Protein AF-A0A7C3BU63-F1 (afdb_monomer_lite)

Structure (mmCIF, N/CA/C/O backbone):
data_AF-A0A7C3BU63-F1
#
_entry.id   AF-A0A7C3BU63-F1
#
loop_
_atom_site.group_PDB
_atom_site.id
_atom_site.type_symbol
_atom_site.label_atom_id
_atom_site.label_alt_id
_atom_site.label_comp_id
_atom_site.label_asym_id
_atom_site.label_entity_id
_atom_site.label_seq_id
_atom_site.pdbx_PDB_ins_code
_atom_site.Cartn_x
_atom_site.Cartn_y
_atom_site.Cartn_z
_atom_site.occupancy
_atom_site.B_iso_or_equiv
_atom_site.auth_seq_id
_atom_site.auth_comp_id
_atom_site.auth_asym_id
_atom_site.auth_atom_id
_atom_site.pdbx_PDB_model_num
ATOM 1 N N . MET A 1 1 ? -18.808 14.661 -10.824 1.00 40.97 1 MET A N 1
ATOM 2 C CA . MET A 1 1 ? -17.520 14.259 -10.218 1.00 40.97 1 MET A CA 1
ATOM 3 C C . MET A 1 1 ? -17.777 13.092 -9.292 1.00 40.97 1 MET A C 1
ATOM 5 O O . MET A 1 1 ? -18.644 13.213 -8.440 1.00 40.97 1 MET A O 1
ATOM 9 N N . GLY A 1 2 ? -17.092 11.973 -9.494 1.00 43.78 2 GLY A N 1
ATOM 10 C CA . GLY A 1 2 ? -17.272 10.776 -8.677 1.00 43.78 2 GLY A CA 1
ATOM 11 C C . GLY A 1 2 ? -16.637 9.570 -9.347 1.00 43.78 2 GLY A C 1
ATOM 12 O O . GLY A 1 2 ? -17.341 8.647 -9.734 1.00 43.78 2 GLY A O 1
ATOM 13 N N . THR A 1 3 ? -15.320 9.606 -9.556 1.00 41.12 3 THR A N 1
ATOM 14 C CA . THR A 1 3 ? -14.572 8.356 -9.674 1.00 41.12 3 THR A CA 1
ATOM 15 C C . THR A 1 3 ? -14.568 7.762 -8.277 1.00 41.12 3 THR A C 1
ATOM 17 O O . THR A 1 3 ? -14.063 8.366 -7.334 1.00 41.12 3 THR A O 1
ATOM 20 N N . SER A 1 4 ? -15.258 6.641 -8.115 1.00 44.78 4 SER A N 1
ATOM 21 C CA . SER A 1 4 ? -15.261 5.856 -6.891 1.00 44.78 4 SER A CA 1
ATOM 22 C C . SER A 1 4 ? -13.868 5.258 -6.724 1.00 44.78 4 SER A C 1
ATOM 24 O O . SER A 1 4 ? -13.642 4.101 -7.068 1.00 44.78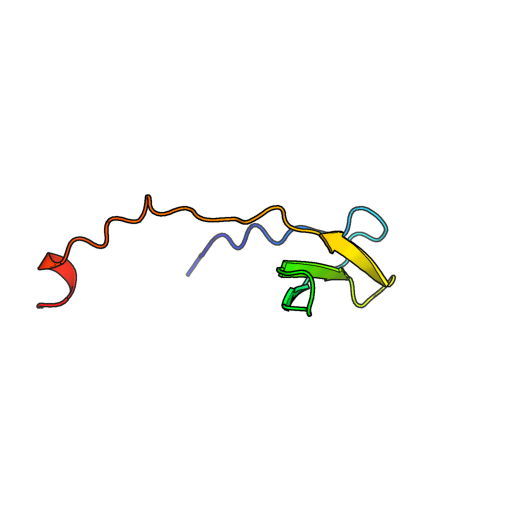 4 SER A O 1
ATOM 26 N N . ASP A 1 5 ? -12.913 6.056 -6.254 1.00 50.88 5 ASP A N 1
ATOM 27 C CA . ASP A 1 5 ? -11.660 5.545 -5.730 1.00 50.88 5 ASP A CA 1
ATOM 28 C C . ASP A 1 5 ? -12.046 4.643 -4.556 1.00 50.88 5 ASP A C 1
ATOM 30 O O . ASP A 1 5 ? -12.361 5.123 -3.461 1.00 50.88 5 ASP A O 1
ATOM 34 N N . ILE A 1 6 ? -12.102 3.328 -4.791 1.00 56.03 6 ILE A N 1
ATOM 35 C CA . ILE A 1 6 ? -12.132 2.319 -3.731 1.00 56.03 6 ILE A CA 1
ATOM 36 C C . ILE A 1 6 ? -10.772 2.445 -3.045 1.00 56.03 6 ILE A C 1
ATOM 38 O O . ILE A 1 6 ? -9.830 1.711 -3.320 1.00 56.03 6 ILE A O 1
ATOM 42 N N . SER A 1 7 ? -10.635 3.480 -2.220 1.00 59.38 7 SER A N 1
ATOM 43 C CA . SER A 1 7 ? -9.429 3.763 -1.473 1.00 59.38 7 SER A CA 1
ATOM 44 C C . SER A 1 7 ? -9.353 2.683 -0.407 1.00 59.38 7 SER A C 1
ATOM 46 O O . SER A 1 7 ? -10.064 2.739 0.602 1.00 59.38 7 SER A O 1
ATOM 48 N N . GLN A 1 8 ? -8.556 1.651 -0.688 1.00 73.00 8 GLN A N 1
ATOM 49 C CA . GLN A 1 8 ? -8.266 0.592 0.262 1.00 73.00 8 GLN A CA 1
ATOM 50 C C . GLN A 1 8 ? -7.691 1.256 1.516 1.00 73.00 8 GLN A C 1
ATOM 52 O O . GLN A 1 8 ? -6.682 1.969 1.482 1.00 73.00 8 GLN A O 1
ATOM 57 N N . LYS A 1 9 ? -8.404 1.105 2.632 1.00 88.25 9 LYS A N 1
ATOM 58 C CA . LYS A 1 9 ? -7.947 1.602 3.927 1.00 88.25 9 LYS A CA 1
ATOM 59 C C . LYS A 1 9 ? -6.994 0.579 4.516 1.00 88.25 9 LYS A C 1
ATOM 61 O O . LYS A 1 9 ? -7.237 -0.620 4.439 1.00 88.25 9 LYS A O 1
ATOM 66 N N . CYS A 1 10 ? -5.942 1.061 5.161 1.00 91.25 10 CYS A N 1
ATOM 67 C CA . CYS A 1 10 ? -5.009 0.215 5.879 1.00 91.25 10 CYS A CA 1
ATOM 68 C C . CYS A 1 10 ? -5.771 -0.610 6.932 1.00 91.25 10 CYS A C 1
ATOM 70 O O . CYS A 1 10 ? -6.382 -0.016 7.826 1.00 91.25 10 CYS A O 1
ATOM 72 N N . PRO A 1 11 ? -5.704 -1.952 6.895 1.00 89.88 11 PRO A N 1
ATOM 73 C CA . PRO A 1 11 ? -6.427 -2.806 7.838 1.00 89.88 11 PRO A CA 1
ATOM 74 C C . PRO A 1 11 ? -5.909 -2.659 9.275 1.00 89.88 11 PRO A C 1
ATOM 76 O O . PRO A 1 11 ? -6.596 -3.015 10.227 1.00 89.88 11 PRO A O 1
ATOM 79 N N . LYS A 1 12 ? -4.696 -2.116 9.438 1.00 91.75 12 LYS A N 1
ATOM 80 C CA . LYS A 1 12 ? -4.029 -1.974 10.732 1.00 91.75 12 LYS A CA 1
ATOM 81 C C . LYS A 1 12 ? -4.400 -0.688 11.472 1.00 91.75 12 LYS A C 1
ATOM 83 O O . LYS A 1 12 ? -4.504 -0.700 12.692 1.00 91.75 12 LYS A O 1
ATOM 88 N N . CYS A 1 13 ? -4.560 0.425 10.754 1.00 93.94 13 CYS A N 1
ATOM 89 C CA . CYS A 1 13 ? -4.767 1.745 11.368 1.00 93.94 13 CYS A CA 1
ATOM 90 C C . CYS A 1 13 ? -5.891 2.575 10.730 1.00 93.94 13 CYS A C 1
ATOM 92 O O . CYS A 1 13 ? -6.107 3.714 11.134 1.00 93.94 13 CYS A O 1
ATOM 94 N N . GLY A 1 14 ? -6.564 2.063 9.696 1.00 91.06 14 GLY A N 1
ATOM 95 C CA . GLY A 1 14 ? -7.590 2.791 8.942 1.00 91.06 14 GLY A CA 1
ATOM 96 C C . GLY A 1 14 ? -7.060 3.939 8.072 1.00 91.06 14 GLY A C 1
ATOM 97 O O . GLY A 1 14 ? -7.855 4.663 7.474 1.00 91.06 14 GLY A O 1
ATOM 98 N N . GLY A 1 15 ? -5.735 4.114 8.004 1.00 91.50 15 GLY A N 1
ATOM 99 C CA . GLY A 1 15 ? -5.067 5.125 7.184 1.00 91.50 15 GLY A CA 1
ATOM 100 C C . GLY A 1 15 ? -5.165 4.842 5.687 1.00 91.50 15 GLY A C 1
ATOM 101 O O . GLY A 1 15 ? -5.686 3.809 5.274 1.00 91.50 15 GLY A O 1
ATOM 102 N N . ARG A 1 16 ? -4.642 5.740 4.850 1.00 90.25 16 ARG A N 1
ATOM 103 C CA . ARG A 1 16 ? -4.592 5.505 3.395 1.00 90.25 16 ARG A CA 1
ATOM 104 C C . ARG A 1 16 ? -3.432 4.582 3.023 1.00 90.25 16 ARG A C 1
ATOM 106 O O . ARG A 1 16 ? -2.346 4.693 3.599 1.00 90.25 16 ARG A O 1
ATOM 113 N N . LEU A 1 17 ? -3.687 3.694 2.067 1.00 90.38 17 LEU A N 1
ATOM 114 C CA . LEU A 1 17 ? -2.670 2.923 1.360 1.00 90.38 17 LEU A CA 1
ATOM 115 C C . LEU A 1 17 ? -2.273 3.661 0.078 1.00 90.38 17 LEU A C 1
ATOM 117 O O . LEU A 1 17 ? -3.115 4.281 -0.572 1.00 90.38 17 LEU A O 1
ATOM 121 N N . PHE A 1 18 ? -0.985 3.620 -0.250 1.00 89.38 18 PHE A N 1
ATOM 122 C CA . PHE A 1 18 ? -0.418 4.223 -1.453 1.00 89.38 18 PHE A CA 1
ATOM 123 C C . PHE A 1 18 ? 0.302 3.148 -2.254 1.00 89.38 18 PHE A C 1
ATOM 125 O O . PHE A 1 18 ? 1.027 2.346 -1.671 1.00 89.38 18 PHE A O 1
ATOM 132 N N . LEU A 1 19 ? 0.101 3.143 -3.570 1.00 88.94 19 LEU A N 1
ATOM 133 C CA . LEU A 1 19 ? 0.725 2.191 -4.479 1.00 88.94 19 LEU A CA 1
ATOM 134 C C . LEU A 1 19 ? 2.162 2.618 -4.805 1.00 88.94 19 LEU A C 1
ATOM 136 O O . LEU A 1 19 ? 2.413 3.764 -5.181 1.00 88.94 19 LEU A O 1
ATOM 140 N N . TYR A 1 20 ? 3.084 1.672 -4.708 1.00 88.75 20 TYR A N 1
ATOM 141 C CA . TYR A 1 20 ? 4.498 1.811 -5.020 1.00 88.75 20 TYR A CA 1
ATOM 142 C C . TYR A 1 20 ? 4.948 0.662 -5.921 1.00 88.75 20 TYR A C 1
ATOM 144 O O . TYR A 1 20 ? 4.349 -0.413 -5.936 1.00 88.75 20 TYR A O 1
ATOM 152 N N . ASN A 1 21 ? 6.025 0.898 -6.663 1.00 86.81 21 ASN A N 1
ATOM 153 C CA . ASN A 1 21 ? 6.689 -0.116 -7.470 1.00 86.81 21 ASN A CA 1
ATOM 154 C C . ASN A 1 21 ? 8.130 -0.266 -6.976 1.00 86.81 21 ASN A C 1
ATOM 156 O O . ASN A 1 21 ? 8.900 0.698 -7.016 1.00 86.81 21 ASN A O 1
ATOM 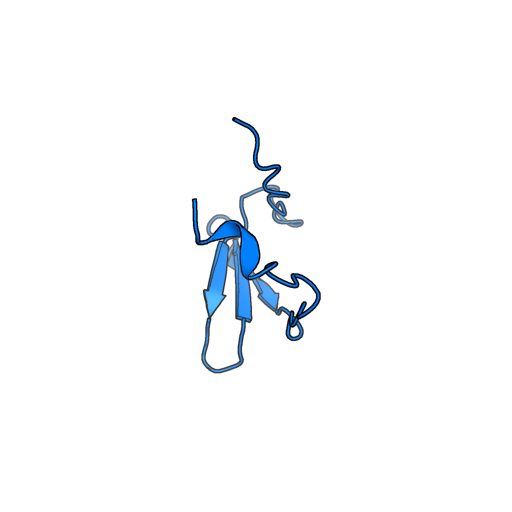160 N N . GLY A 1 22 ? 8.449 -1.447 -6.457 1.00 83.25 22 GLY A N 1
ATOM 161 C CA . GLY A 1 22 ? 9.762 -1.825 -5.952 1.00 83.25 22 GLY A CA 1
ATOM 162 C C . GLY A 1 22 ? 10.536 -2.692 -6.939 1.00 83.25 22 GLY A C 1
ATOM 163 O O . GLY A 1 22 ? 10.171 -2.845 -8.101 1.00 83.25 22 GLY A O 1
ATOM 164 N N . PHE A 1 23 ? 11.628 -3.287 -6.461 1.00 82.75 23 PHE A N 1
ATOM 165 C CA . PHE A 1 23 ? 12.413 -4.243 -7.248 1.00 82.75 23 PHE A CA 1
ATOM 166 C C . PHE A 1 23 ? 11.670 -5.574 -7.462 1.00 82.75 23 PHE A C 1
ATOM 168 O O . PHE A 1 23 ? 11.849 -6.235 -8.481 1.00 82.75 23 PHE A O 1
ATOM 175 N N . ASP A 1 24 ? 10.832 -5.954 -6.501 1.00 80.88 24 ASP A N 1
ATOM 176 C CA . ASP A 1 24 ? 10.049 -7.189 -6.428 1.00 80.88 24 ASP A CA 1
ATOM 177 C C . ASP A 1 24 ? 8.617 -7.049 -6.974 1.00 80.88 24 ASP A C 1
ATOM 179 O O . ASP A 1 24 ? 7.861 -8.018 -6.982 1.00 80.88 24 ASP A O 1
ATOM 183 N N . GLY A 1 25 ? 8.257 -5.868 -7.485 1.00 85.69 25 GLY A N 1
ATOM 184 C CA . GLY A 1 25 ? 6.969 -5.595 -8.113 1.00 85.69 25 GLY A CA 1
ATOM 185 C C . GLY A 1 25 ? 6.147 -4.538 -7.381 1.00 85.69 25 GLY A C 1
ATOM 186 O O . GLY A 1 25 ? 6.671 -3.658 -6.696 1.00 85.69 25 GLY A O 1
ATOM 187 N N . TRP A 1 26 ? 4.831 -4.599 -7.574 1.00 88.94 26 TRP A N 1
ATOM 188 C CA . TRP A 1 26 ? 3.900 -3.620 -7.028 1.00 88.94 26 TRP A CA 1
ATOM 189 C C . TRP A 1 26 ? 3.515 -3.959 -5.592 1.00 88.94 26 TRP A C 1
ATOM 191 O O . TRP A 1 26 ? 3.214 -5.105 -5.258 1.00 88.94 26 TRP A O 1
ATOM 201 N N . TYR A 1 27 ? 3.473 -2.941 -4.745 1.00 89.81 27 TYR A N 1
ATOM 202 C CA . TYR A 1 27 ? 3.021 -3.073 -3.369 1.00 89.81 27 TYR A CA 1
ATOM 203 C C . TYR A 1 27 ? 2.304 -1.806 -2.916 1.00 89.81 27 TYR A C 1
ATOM 205 O O . TYR A 1 27 ? 2.585 -0.701 -3.373 1.00 89.81 27 TYR A O 1
ATOM 213 N N . GLU A 1 28 ? 1.379 -1.958 -1.983 1.00 91.25 28 GLU A N 1
ATOM 214 C CA . GLU A 1 28 ? 0.738 -0.856 -1.290 1.00 91.25 28 GLU A CA 1
ATOM 215 C C . GLU A 1 28 ? 1.365 -0.673 0.089 1.00 91.25 28 GLU A C 1
ATOM 217 O O . GLU A 1 28 ? 1.545 -1.637 0.834 1.00 91.25 28 GLU A O 1
ATOM 222 N N . GLN A 1 29 ? 1.682 0.569 0.456 1.00 92.94 29 GLN A N 1
ATOM 223 C CA . GLN A 1 29 ? 2.228 0.901 1.769 1.00 92.94 29 GLN A CA 1
ATOM 224 C C . GLN A 1 29 ? 1.417 1.997 2.458 1.00 92.94 29 GLN A C 1
ATOM 226 O O . GLN A 1 29 ? 1.063 3.021 1.869 1.00 92.94 29 GLN A O 1
ATOM 231 N N . CYS A 1 30 ? 1.141 1.796 3.747 1.00 94.19 30 CYS A N 1
ATOM 232 C CA . CYS A 1 30 ? 0.518 2.804 4.594 1.00 94.19 30 CYS A CA 1
ATOM 233 C C . CYS A 1 30 ? 1.581 3.693 5.244 1.00 94.19 30 CYS A C 1
ATOM 235 O O . CYS A 1 30 ? 2.355 3.221 6.075 1.00 94.19 30 CYS A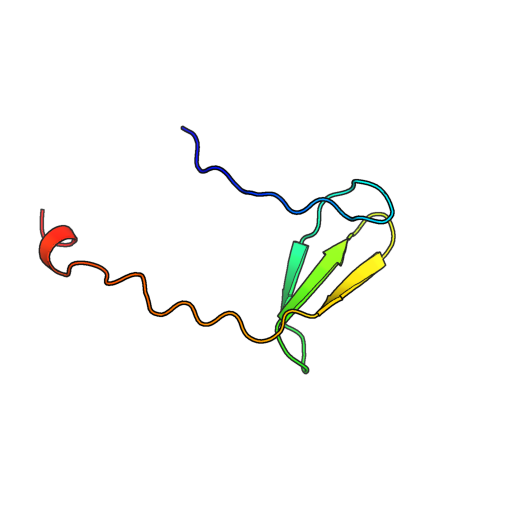 O 1
ATOM 237 N N . LEU A 1 31 ? 1.557 4.997 4.962 1.00 90.94 31 LEU A N 1
ATOM 238 C CA . LEU A 1 31 ? 2.514 5.956 5.534 1.00 90.94 31 LEU A CA 1
ATOM 239 C C . LEU A 1 31 ? 2.373 6.155 7.054 1.00 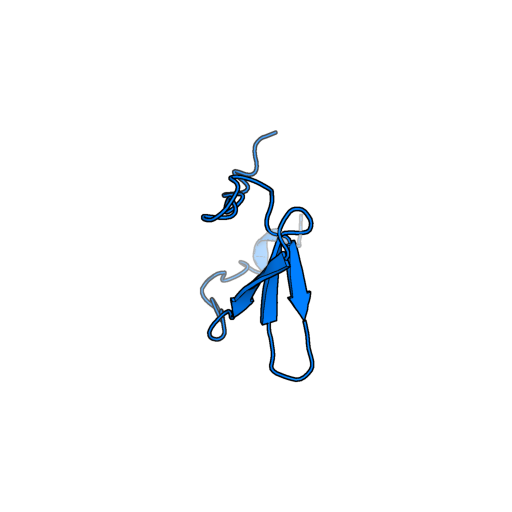90.94 31 LEU A C 1
ATOM 241 O O . LEU A 1 31 ? 3.311 6.601 7.702 1.00 90.94 31 LEU A O 1
ATOM 245 N N . GLN A 1 32 ? 1.212 5.840 7.637 1.00 93.19 32 GLN A N 1
ATOM 246 C CA . GLN A 1 32 ? 0.959 6.077 9.065 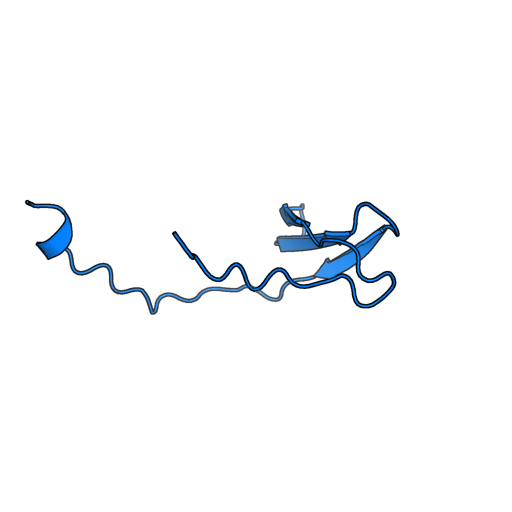1.00 93.19 32 GLN A CA 1
ATOM 247 C C . GLN A 1 32 ? 1.504 4.975 9.979 1.00 93.19 32 GLN A C 1
ATOM 249 O O . GLN A 1 32 ? 1.829 5.247 11.129 1.00 93.19 32 GLN A O 1
ATOM 254 N N . CYS A 1 33 ? 1.555 3.728 9.507 1.00 95.12 33 CYS A N 1
ATOM 255 C CA . CYS A 1 33 ? 1.942 2.578 10.337 1.00 95.12 33 CYS A CA 1
ATOM 256 C C . CYS A 1 33 ? 2.900 1.603 9.643 1.00 95.12 33 CYS A C 1
ATOM 258 O O . CYS A 1 33 ? 3.170 0.528 10.181 1.00 95.12 33 CYS A O 1
ATOM 260 N N . SER A 1 34 ? 3.373 1.956 8.446 1.00 93.88 34 SER A N 1
ATOM 261 C CA . SER A 1 34 ? 4.303 1.171 7.629 1.00 93.88 34 SER A CA 1
ATOM 262 C C . SER A 1 34 ? 3.820 -0.244 7.290 1.00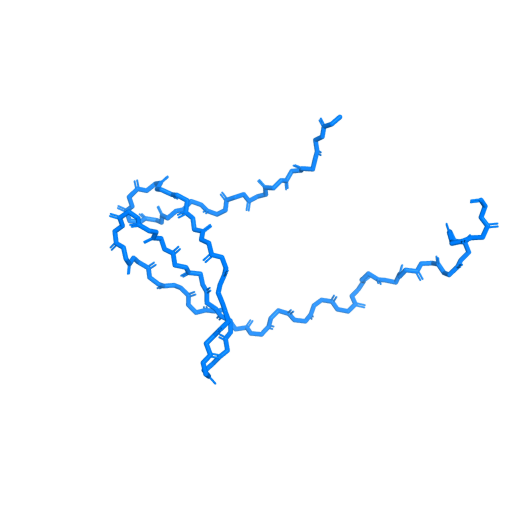 93.88 34 SER A C 1
ATOM 264 O O . SER A 1 34 ? 4.629 -1.122 7.009 1.00 93.88 34 SER A O 1
ATOM 266 N N . PHE A 1 35 ? 2.504 -0.485 7.310 1.00 93.56 35 PHE A N 1
ATOM 267 C CA . PHE A 1 35 ? 1.922 -1.732 6.812 1.00 93.56 35 PHE A CA 1
ATOM 268 C C . PHE A 1 35 ? 2.137 -1.832 5.299 1.00 93.56 35 PHE A C 1
ATOM 270 O O . PHE A 1 35 ? 1.863 -0.862 4.592 1.00 93.56 35 PHE A O 1
ATOM 277 N N . ILE A 1 36 ? 2.618 -2.986 4.833 1.00 91.44 36 ILE A N 1
ATOM 278 C CA . ILE A 1 36 ? 2.903 -3.277 3.425 1.00 91.44 36 ILE A CA 1
ATOM 279 C C . ILE A 1 36 ? 2.019 -4.443 2.987 1.00 91.44 36 ILE A C 1
ATOM 281 O O . ILE A 1 36 ? 1.919 -5.446 3.695 1.00 91.44 36 ILE A O 1
ATOM 285 N N . MET A 1 37 ? 1.402 -4.303 1.820 1.00 88.19 37 MET A N 1
ATOM 286 C CA . MET A 1 37 ? 0.641 -5.345 1.145 1.00 88.19 37 MET A CA 1
ATOM 287 C C . MET A 1 37 ? 1.207 -5.516 -0.260 1.00 88.19 37 MET A C 1
ATOM 289 O O . MET A 1 37 ? 1.183 -4.580 -1.052 1.00 88.19 37 MET A O 1
ATOM 293 N N . TYR A 1 38 ? 1.741 -6.693 -0.560 1.00 88.38 38 TYR A N 1
ATOM 294 C CA . TYR A 1 38 ? 2.251 -7.006 -1.892 1.00 88.38 38 TYR A CA 1
ATOM 295 C C . TYR A 1 38 ? 1.087 -7.318 -2.830 1.00 88.38 38 TYR A C 1
ATOM 297 O O . TYR A 1 38 ? 0.148 -8.010 -2.434 1.00 88.38 38 TYR A O 1
ATOM 305 N N . LEU A 1 39 ? 1.127 -6.774 -4.047 1.00 85.19 39 LEU A N 1
ATOM 306 C CA . LEU A 1 39 ? 0.111 -7.032 -5.058 1.00 85.19 39 LEU A CA 1
ATOM 307 C C . LEU A 1 39 ? 0.610 -8.140 -5.981 1.00 85.19 39 LEU A C 1
ATOM 309 O O . LEU A 1 39 ? 1.574 -7.959 -6.726 1.00 85.19 39 LEU A O 1
ATOM 313 N N . ASP A 1 40 ? -0.099 -9.262 -5.981 1.00 76.50 40 ASP A N 1
ATOM 314 C CA . ASP A 1 40 ? 0.074 -10.290 -6.998 1.00 76.50 40 ASP A CA 1
ATOM 315 C C . ASP A 1 40 ? -0.459 -9.741 -8.331 1.00 76.50 40 ASP A C 1
ATOM 317 O O . ASP A 1 40 ? -1.663 -9.576 -8.506 1.00 76.50 40 ASP A O 1
ATOM 321 N N . VAL A 1 41 ? 0.467 -9.363 -9.221 1.00 66.06 41 VAL A N 1
ATOM 322 C CA . VAL A 1 41 ? 0.298 -8.935 -10.626 1.00 66.06 41 VAL A CA 1
ATOM 323 C C . VAL A 1 41 ? -1.157 -8.688 -11.062 1.00 66.06 41 VAL A C 1
ATOM 325 O O . VAL A 1 41 ? -1.860 -9.589 -11.517 1.00 66.06 41 VAL A O 1
ATOM 328 N N . VAL A 1 42 ? -1.584 -7.425 -11.017 1.00 61.03 42 VAL A N 1
ATOM 329 C CA . VAL A 1 42 ? -2.897 -6.997 -11.522 1.00 61.03 42 VAL A CA 1
ATOM 330 C C . VAL A 1 42 ? -2.783 -6.659 -13.013 1.00 61.03 42 VAL A C 1
ATOM 332 O O . VAL A 1 42 ? -2.564 -5.509 -13.381 1.00 61.03 42 VAL A O 1
ATOM 335 N N . TYR A 1 43 ? -2.902 -7.656 -13.893 1.00 54.22 43 TYR A N 1
ATOM 336 C CA . TYR A 1 43 ? -3.184 -7.417 -15.316 1.00 54.22 43 TYR A CA 1
ATOM 337 C C . TYR A 1 43 ? -4.679 -7.619 -15.567 1.00 54.22 43 TYR A C 1
ATOM 339 O O . TYR A 1 43 ? -5.125 -8.741 -15.796 1.00 54.22 43 TYR A O 1
ATOM 347 N N . ASP A 1 44 ? -5.454 -6.533 -15.568 1.00 57.78 44 ASP A N 1
ATOM 348 C CA . ASP A 1 44 ? -6.790 -6.543 -16.166 1.00 57.78 44 ASP A CA 1
ATOM 349 C C . ASP A 1 44 ? -6.708 -5.952 -17.583 1.00 57.78 44 ASP A C 1
ATOM 351 O O . ASP A 1 44 ? -6.781 -4.744 -17.799 1.00 57.78 44 ASP A O 1
ATOM 355 N N . ASN A 1 45 ? -6.503 -6.826 -18.571 1.00 56.84 45 ASN A N 1
ATOM 356 C CA . ASN A 1 45 ? -6.554 -6.482 -19.998 1.00 56.84 45 ASN A CA 1
ATOM 357 C C . ASN A 1 45 ? -8.004 -6.334 -20.518 1.00 56.84 45 ASN A C 1
ATOM 359 O O . ASN A 1 45 ? -8.224 -6.320 -21.732 1.00 56.84 45 ASN A O 1
ATOM 363 N N . SER A 1 46 ? -9.017 -6.255 -19.645 1.00 56.94 46 SER A N 1
ATOM 364 C CA . SER A 1 46 ? -10.426 -6.274 -20.066 1.00 56.94 46 SER A CA 1
ATOM 365 C C . SER A 1 46 ? -10.983 -4.893 -20.407 1.00 56.94 46 SER A C 1
ATOM 367 O O . SER A 1 46 ? -12.088 -4.804 -20.948 1.00 56.94 46 SER A O 1
ATOM 369 N N . LEU A 1 47 ? -10.228 -3.811 -20.192 1.00 57.25 47 LEU A N 1
ATOM 370 C CA . LEU A 1 47 ? -10.562 -2.509 -20.769 1.00 57.25 47 LEU A CA 1
ATOM 371 C C . LEU A 1 47 ? -10.185 -2.501 -22.253 1.00 57.25 47 LEU A C 1
ATOM 373 O O . LEU A 1 47 ? -9.176 -1.931 -22.667 1.00 57.25 47 LEU A O 1
ATOM 377 N N . LYS A 1 48 ? -11.032 -3.127 -23.077 1.00 53.94 48 LYS A N 1
ATOM 378 C CA . LYS A 1 48 ? -11.091 -2.829 -24.509 1.00 53.94 48 LYS A CA 1
ATOM 379 C C . LYS A 1 48 ? -11.405 -1.339 -24.634 1.00 53.94 48 LYS A C 1
ATOM 381 O O . LYS A 1 48 ? -12.553 -0.926 -24.501 1.00 53.94 48 LYS A O 1
ATOM 386 N N . VAL A 1 49 ? -10.377 -0.518 -24.826 1.00 60.19 49 VAL A N 1
ATOM 387 C CA . VAL A 1 49 ? -10.569 0.860 -25.265 1.00 60.19 49 VAL A CA 1
ATOM 388 C C . VAL A 1 49 ? -11.125 0.754 -26.675 1.00 60.19 49 VAL A C 1
ATOM 390 O O . VAL A 1 49 ? -10.393 0.409 -27.599 1.00 60.19 49 VAL A O 1
ATOM 393 N N . ASP A 1 50 ? -12.429 0.981 -26.823 1.00 63.78 50 ASP A N 1
ATOM 394 C CA . ASP A 1 50 ? -13.056 1.121 -28.132 1.00 63.78 50 ASP A CA 1
ATOM 395 C C . ASP A 1 50 ? -12.291 2.210 -28.906 1.00 63.78 50 ASP A C 1
ATOM 397 O O . ASP A 1 50 ? -12.323 3.381 -28.503 1.00 63.78 50 ASP A O 1
ATOM 401 N N . PRO A 1 51 ? -11.577 1.862 -29.995 1.00 58.44 51 PRO A N 1
ATOM 402 C CA . PRO A 1 51 ? -10.743 2.816 -30.727 1.00 58.44 51 PRO A CA 1
ATOM 403 C C . PRO A 1 51 ? -11.572 3.941 -31.369 1.00 58.44 51 PRO A C 1
ATOM 405 O O . PRO A 1 51 ? -11.029 4.975 -31.753 1.00 58.44 51 PRO A O 1
ATOM 408 N N . ASP A 1 52 ? -12.893 3.772 -31.437 1.00 63.41 52 ASP A N 1
ATOM 409 C CA . ASP A 1 52 ? -13.830 4.733 -32.014 1.00 63.41 52 ASP A CA 1
ATOM 410 C C . ASP A 1 52 ? -14.095 5.954 -31.110 1.00 63.41 52 ASP A C 1
ATOM 412 O O . ASP A 1 52 ? -14.564 6.994 -31.574 1.00 63.41 52 ASP A O 1
ATOM 416 N N . LYS A 1 53 ? -13.739 5.891 -29.817 1.00 57.09 53 LYS A N 1
ATOM 417 C CA . LYS A 1 53 ? -13.943 7.014 -28.881 1.00 57.09 53 LYS A CA 1
ATOM 418 C C . LYS A 1 53 ? -12.830 8.071 -28.887 1.00 57.09 53 LYS A C 1
ATOM 420 O O . LYS A 1 53 ? -13.001 9.100 -28.241 1.00 57.09 53 LYS A O 1
ATOM 425 N N . LEU A 1 54 ? -11.728 7.858 -29.615 1.00 62.81 54 LEU A N 1
ATOM 426 C CA . LEU A 1 54 ? -10.601 8.808 -29.710 1.00 62.81 54 LEU A CA 1
ATOM 427 C C . LEU A 1 54 ? -10.730 9.795 -30.892 1.00 62.81 54 LEU A C 1
ATOM 429 O O . LEU A 1 54 ? -9.854 10.626 -31.109 1.00 62.81 54 LEU A O 1
ATOM 433 N N . ARG A 1 55 ? -11.805 9.702 -31.685 1.00 59.78 55 ARG A N 1
ATOM 434 C CA . ARG A 1 55 ? -11.936 10.385 -32.985 1.00 59.78 55 ARG A CA 1
ATOM 435 C C . ARG A 1 55 ? -13.069 11.418 -33.066 1.00 59.78 55 ARG A C 1
ATOM 437 O O . ARG A 1 55 ? -13.566 11.667 -34.163 1.00 59.78 55 ARG A O 1
ATOM 444 N N . ARG A 1 56 ? -13.494 12.001 -31.940 1.00 46.66 56 ARG A N 1
ATOM 445 C CA . ARG A 1 56 ? -14.520 13.056 -31.914 1.00 46.66 56 ARG A CA 1
ATOM 446 C C . ARG A 1 56 ? -14.051 14.308 -31.191 1.00 46.66 56 ARG A C 1
ATOM 448 O O . ARG A 1 56 ? -13.435 14.149 -30.117 1.00 46.66 56 ARG A O 1
#

Secondary structure (DSSP, 8-state):
-------PBPTTTS-BEEEEE-SS-EEEEETTT--EEE------TT----GGGG--

Foldseek 3Di:
DDPPPPQDADPVPRAGWDWDADPVGIWTAGPVPGDIGDDDDDDPPVPPPPPVVVPD

Radius of gyration: 15.65 Å; chains: 1; bounding box: 30×24×44 Å

Sequence (56 aa):
MGTSDISQKCPKCGGRLFLYNGFDGWYEQCLQCSFIMYLDVVYDNSLKVDPDKLRR

pLDDT: mean 75.08, std 17.5, range [40.97, 95.12]